Protein AF-A0A955S071-F1 (afdb_monomer)

Nearest PDB structures (foldseek):
  3s03-assembly3_D  TM=9.232E-01  e=2.293E-05  Helicobacter pylori 26695
  3khn-assembly1_A  TM=8.671E-01  e=4.407E-05  Nitratidesulfovibrio vulgaris str. Hildenborough
  3khn-assembly1_B  TM=8.401E-01  e=3.275E-05  Nitratidesulfovibrio vulgaris str. Hildenborough
  3s0y-assembly1_A  TM=9.220E-01  e=1.728E-04  Helicobacter pylori 26695
  6aeo-assembly1_A  TM=7.744E-01  e=1.652E-03  Escherichia coli O157:H7

Solvent-accessible surface area (backbone atoms only — not comparable to full-atom values): 10261 Å² total; per-residue (Å²): 140,85,87,85,87,89,82,92,78,82,74,97,69,84,77,85,67,84,73,74,76,77,75,77,79,88,76,87,74,80,68,57,72,67,56,50,52,50,52,53,49,55,50,50,53,50,53,34,48,54,50,40,49,55,50,46,52,64,74,40,40,66,42,39,76,70,66,42,36,46,80,46,83,51,98,92,40,80,45,76,48,66,45,62,74,62,38,20,54,90,71,49,42,60,72,33,77,79,28,52,65,58,53,50,54,52,40,49,44,43,66,72,54,41,68,88,58,77,44,81,35,73,36,76,64,77,88,72,77,74,83,83,48,88,57,94,39,55,68,58,47,10,36,46,32,10,41,47,53,48,50,47,36,34,78,75,54,69,42,63,66,92,43,52,49,62,67

Structure (mmCIF, N/CA/C/O backbone):
data_AF-A0A955S071-F1
#
_entry.id   AF-A0A955S071-F1
#
loop_
_atom_site.group_PDB
_atom_site.id
_atom_site.type_symbol
_atom_site.label_atom_id
_atom_site.label_alt_id
_atom_site.label_comp_id
_atom_site.label_asym_id
_atom_site.label_entity_id
_atom_site.label_seq_id
_atom_site.pdbx_PDB_ins_code
_atom_site.Cartn_x
_atom_site.Cartn_y
_atom_site.Cartn_z
_atom_site.occupancy
_atom_site.B_iso_or_equiv
_atom_site.auth_seq_id
_atom_site.auth_comp_id
_atom_site.auth_asym_id
_atom_site.auth_atom_id
_atom_site.pdbx_PDB_model_num
ATOM 1 N N . MET A 1 1 ? 8.772 -14.634 -97.721 1.00 37.00 1 MET A N 1
ATOM 2 C CA . MET A 1 1 ? 10.092 -15.029 -98.274 1.00 37.00 1 MET A CA 1
ATOM 3 C C . MET A 1 1 ? 11.139 -14.778 -97.193 1.00 37.00 1 MET A C 1
ATOM 5 O O . MET A 1 1 ? 11.328 -13.627 -96.852 1.00 37.00 1 MET A O 1
ATOM 9 N N . ILE A 1 2 ? 11.505 -15.764 -96.365 1.00 38.75 2 ILE A N 1
ATOM 10 C CA . ILE A 1 2 ? 12.466 -16.883 -96.557 1.00 38.75 2 ILE A CA 1
ATOM 11 C C . ILE A 1 2 ? 13.929 -16.483 -96.244 1.00 38.75 2 ILE A C 1
ATOM 13 O O . ILE A 1 2 ? 14.568 -15.856 -97.075 1.00 38.75 2 ILE A O 1
ATOM 17 N N . LYS A 1 3 ? 14.395 -17.014 -95.087 1.00 41.25 3 LYS A N 1
ATOM 18 C CA . LYS A 1 3 ? 15.744 -17.506 -94.668 1.00 41.25 3 LYS A CA 1
ATOM 19 C C . LYS A 1 3 ? 16.882 -16.468 -94.542 1.00 41.25 3 LYS A C 1
ATOM 21 O O . LYS A 1 3 ? 16.946 -15.544 -95.326 1.00 41.25 3 LYS A O 1
ATOM 26 N N . SER A 1 4 ? 17.824 -16.535 -93.589 1.00 39.78 4 SER A N 1
ATOM 27 C CA . SER A 1 4 ? 18.543 -17.663 -92.947 1.00 39.78 4 SER A CA 1
ATOM 28 C C . SER A 1 4 ? 19.259 -17.129 -91.670 1.00 39.78 4 SER A C 1
ATOM 30 O O . SER A 1 4 ? 19.738 -16.005 -91.707 1.00 39.78 4 SER A O 1
ATOM 32 N N . PHE A 1 5 ? 19.170 -17.714 -90.466 1.00 41.38 5 PHE A N 1
ATOM 33 C CA . PHE A 1 5 ? 19.905 -18.862 -89.877 1.00 41.38 5 PHE A CA 1
ATOM 34 C C . PHE A 1 5 ? 21.213 -18.524 -89.101 1.00 41.38 5 PHE A C 1
ATOM 36 O O . PHE A 1 5 ? 22.267 -18.330 -89.687 1.00 41.38 5 PHE A O 1
ATOM 43 N N . LYS A 1 6 ? 21.069 -18.554 -87.761 1.00 41.53 6 LYS A N 1
ATOM 44 C CA . LYS A 1 6 ? 21.944 -19.006 -86.643 1.00 41.53 6 LYS A CA 1
ATOM 45 C C . LYS A 1 6 ? 23.411 -18.541 -86.471 1.00 41.53 6 LYS A C 1
ATOM 47 O O . LYS A 1 6 ? 24.296 -18.976 -87.190 1.00 41.53 6 LYS A O 1
ATOM 52 N N . ALA A 1 7 ? 23.659 -17.939 -85.299 1.00 44.44 7 ALA A N 1
ATOM 53 C CA . ALA A 1 7 ? 24.734 -18.285 -84.347 1.00 44.44 7 ALA A CA 1
ATOM 54 C C . ALA A 1 7 ? 24.188 -17.985 -82.926 1.00 44.44 7 ALA A C 1
ATOM 56 O O . ALA A 1 7 ? 23.818 -16.856 -82.640 1.00 44.44 7 ALA A O 1
ATOM 57 N N . PHE A 1 8 ? 23.739 -18.971 -82.146 1.00 45.97 8 PHE A N 1
ATOM 58 C CA . PHE A 1 8 ? 24.518 -19.742 -81.166 1.00 45.97 8 PHE A CA 1
ATOM 59 C C . PHE A 1 8 ? 25.272 -18.868 -80.146 1.00 45.97 8 PHE A C 1
ATOM 61 O O . PHE A 1 8 ? 26.457 -18.632 -80.309 1.00 45.97 8 PHE A O 1
ATOM 68 N N . PHE A 1 9 ? 24.597 -18.442 -79.073 1.00 43.12 9 PHE A N 1
ATOM 69 C CA . PHE A 1 9 ? 25.207 -18.314 -77.743 1.00 43.12 9 PHE A CA 1
ATOM 70 C C . PHE A 1 9 ? 24.144 -18.650 -76.682 1.00 43.12 9 PHE A C 1
ATOM 72 O O . PHE A 1 9 ? 23.023 -18.148 -76.722 1.00 43.12 9 PHE A O 1
ATOM 79 N N . LEU A 1 10 ? 24.493 -19.608 -75.823 1.00 39.84 10 LEU A N 1
ATOM 80 C CA . LEU A 1 10 ? 23.705 -20.229 -74.750 1.00 39.84 10 LEU A CA 1
ATOM 81 C C . LEU A 1 10 ? 23.178 -19.185 -73.731 1.00 39.84 10 LEU A C 1
ATOM 83 O O . LEU A 1 10 ? 23.717 -18.082 -73.650 1.00 39.84 10 LEU A O 1
ATOM 87 N N . PRO A 1 11 ? 22.150 -19.528 -72.930 1.00 40.53 11 PRO A N 1
ATOM 88 C CA . PRO A 1 11 ? 21.461 -18.606 -72.045 1.00 40.53 11 PRO A CA 1
ATOM 89 C C . PRO A 1 11 ? 22.366 -18.254 -70.862 1.00 40.53 11 PRO A C 1
ATOM 91 O O . PRO A 1 11 ? 22.976 -19.141 -70.268 1.00 40.53 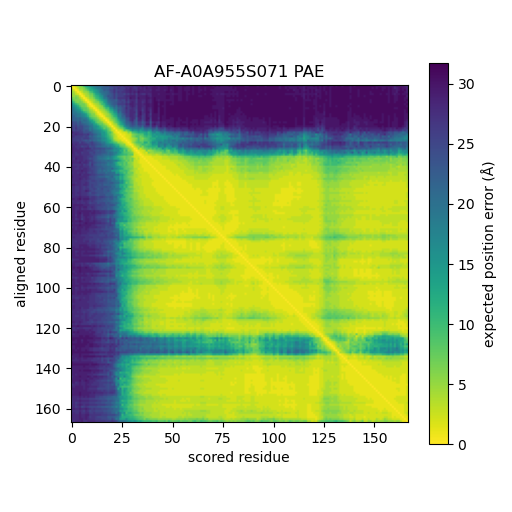11 PRO A O 1
ATOM 94 N N . ILE A 1 12 ? 22.387 -16.990 -70.437 1.00 48.03 12 ILE A N 1
ATOM 95 C CA . ILE A 1 12 ? 22.830 -16.646 -69.076 1.00 48.03 12 ILE A CA 1
ATOM 96 C C . ILE A 1 12 ? 21.667 -17.000 -68.137 1.00 48.03 12 ILE A C 1
ATOM 98 O O . ILE A 1 12 ? 20.989 -16.153 -67.566 1.00 48.03 12 ILE A O 1
ATOM 102 N N . LEU A 1 13 ? 21.383 -18.299 -68.060 1.00 48.28 13 LEU A N 1
ATOM 103 C CA . LEU A 1 13 ? 20.781 -18.916 -66.898 1.00 48.28 13 LEU A CA 1
ATOM 104 C C . LEU A 1 13 ? 21.956 -19.410 -66.056 1.00 48.28 13 LEU A C 1
ATOM 106 O O . LEU A 1 13 ? 22.812 -20.139 -66.550 1.00 48.28 13 LEU A O 1
ATOM 110 N N . LEU A 1 14 ? 21.936 -19.042 -64.779 1.00 48.97 14 LEU A N 1
ATOM 111 C CA . LEU A 1 14 ? 22.789 -19.578 -63.724 1.00 48.97 14 LEU A CA 1
ATOM 112 C C . LEU A 1 14 ? 24.224 -19.029 -63.658 1.00 48.97 14 LEU A C 1
ATOM 114 O O . LEU A 1 14 ? 25.207 -19.711 -63.927 1.00 48.97 14 LEU A O 1
ATOM 118 N N . LEU A 1 15 ? 24.344 -17.829 -63.096 1.00 43.06 15 LEU A N 1
ATOM 119 C CA . LEU A 1 15 ? 25.391 -17.612 -62.104 1.00 43.06 15 LEU A CA 1
ATOM 120 C C . LEU A 1 15 ? 24.782 -16.907 -60.888 1.00 43.06 15 LEU A C 1
ATOM 122 O O . LEU A 1 15 ? 25.075 -15.758 -60.573 1.00 43.06 15 LEU A O 1
ATOM 126 N N . ILE A 1 16 ? 23.945 -17.656 -60.164 1.00 49.81 16 ILE A N 1
ATOM 127 C CA . ILE A 1 16 ? 23.967 -17.602 -58.699 1.00 49.81 16 ILE A CA 1
ATOM 128 C C . ILE A 1 16 ? 25.382 -18.066 -58.319 1.00 49.81 16 ILE A C 1
ATOM 130 O O . ILE A 1 16 ? 25.600 -19.224 -57.968 1.00 49.81 16 ILE A O 1
ATOM 134 N N . LEU A 1 17 ? 26.386 -17.201 -58.515 1.00 43.88 17 LEU A N 1
ATOM 135 C CA . LEU A 1 17 ? 27.700 -17.432 -57.949 1.00 43.88 17 LEU A CA 1
ATOM 136 C C . LEU A 1 17 ? 27.536 -17.114 -56.478 1.00 43.88 17 LEU A C 1
ATOM 138 O O . LEU A 1 17 ? 27.456 -15.957 -56.069 1.00 43.88 17 LEU A O 1
ATOM 142 N N . VAL A 1 18 ? 27.439 -18.182 -55.707 1.00 53.56 18 VAL A N 1
ATOM 143 C CA . VAL A 1 18 ? 27.732 -18.226 -54.287 1.00 53.56 18 VAL A CA 1
ATOM 144 C C . VAL A 1 18 ? 29.115 -17.595 -54.077 1.00 53.56 18 VAL A C 1
ATOM 146 O O . VAL A 1 18 ? 30.133 -18.274 -54.043 1.00 53.56 18 VAL A O 1
ATOM 149 N N . MET A 1 19 ? 29.170 -16.269 -53.970 1.00 48.53 19 MET A N 1
ATOM 150 C CA . MET A 1 19 ? 30.225 -15.581 -53.245 1.00 48.53 19 MET A CA 1
ATOM 151 C C . MET A 1 19 ? 29.694 -15.411 -51.837 1.00 48.53 19 MET A C 1
ATOM 153 O O . MET A 1 19 ? 29.114 -14.399 -51.454 1.00 48.53 19 MET A O 1
ATOM 157 N N . SER A 1 20 ? 29.858 -16.500 -51.097 1.00 54.12 20 SER A N 1
ATOM 158 C CA . SER A 1 20 ? 29.956 -16.521 -49.655 1.00 54.12 20 SER A CA 1
ATOM 159 C C . SER A 1 20 ? 30.827 -15.357 -49.173 1.00 54.12 20 SER A C 1
ATOM 161 O O . SER A 1 20 ? 32.040 -15.495 -49.005 1.00 54.12 20 SER A O 1
ATOM 163 N N . ALA A 1 21 ? 30.215 -14.222 -48.850 1.00 53.25 21 ALA A N 1
ATOM 164 C CA . ALA A 1 21 ? 30.648 -13.557 -47.640 1.00 53.25 21 ALA A CA 1
ATOM 165 C C . ALA A 1 21 ? 30.193 -14.492 -46.521 1.00 53.25 21 ALA A C 1
ATOM 167 O O . ALA A 1 21 ? 29.064 -14.408 -46.044 1.00 53.25 21 ALA A O 1
ATOM 168 N N . SER A 1 22 ? 31.051 -15.457 -46.183 1.00 61.72 22 SER A N 1
ATOM 169 C CA . SER A 1 22 ? 31.013 -16.167 -44.913 1.00 61.72 22 SER A CA 1
ATOM 170 C C . SER A 1 22 ? 31.158 -15.105 -43.829 1.00 61.72 22 SER A C 1
ATOM 172 O O . SER A 1 22 ? 32.250 -14.862 -43.318 1.00 61.72 22 SER A O 1
ATOM 174 N N . SER A 1 23 ? 30.078 -14.371 -43.561 1.00 53.59 23 SER A N 1
ATOM 175 C CA . SER A 1 23 ? 30.041 -13.334 -42.551 1.00 53.59 23 SER A CA 1
ATOM 176 C C . SER A 1 23 ? 30.044 -14.061 -41.221 1.00 53.59 23 SER A C 1
ATOM 178 O O . SER A 1 23 ? 29.005 -14.469 -40.704 1.00 53.59 23 SER A O 1
ATOM 180 N N . CYS A 1 24 ? 31.242 -14.298 -40.702 1.00 57.47 24 CYS A N 1
ATOM 181 C CA . CYS A 1 24 ? 31.409 -14.721 -39.332 1.00 57.47 24 CYS A CA 1
ATOM 182 C C . CYS A 1 24 ? 31.008 -13.533 -38.457 1.00 57.47 24 CYS A C 1
ATOM 184 O O . CYS A 1 24 ? 31.700 -12.516 -38.405 1.00 57.47 24 CYS A O 1
ATOM 186 N N . THR A 1 25 ? 29.852 -13.632 -37.814 1.00 71.56 25 THR A N 1
ATOM 187 C CA . THR A 1 25 ? 29.462 -12.684 -36.777 1.00 71.56 25 THR A CA 1
ATOM 188 C C . THR A 1 25 ? 30.128 -13.112 -35.475 1.00 71.56 25 THR A C 1
ATOM 190 O O . THR A 1 25 ? 29.806 -14.161 -34.922 1.00 71.56 25 THR A O 1
ATOM 193 N N . VAL A 1 26 ? 31.045 -12.289 -34.964 1.00 66.00 26 VAL A N 1
ATOM 194 C CA . VAL A 1 26 ? 31.597 -12.454 -33.614 1.00 66.00 26 VAL A CA 1
ATOM 195 C C . VAL A 1 26 ? 30.635 -11.796 -32.629 1.00 66.00 26 VAL A C 1
ATOM 197 O O . VAL A 1 26 ? 30.554 -10.572 -32.550 1.00 66.00 26 VAL A O 1
ATOM 200 N N . ILE A 1 27 ? 29.877 -12.611 -31.893 1.00 73.25 27 ILE A N 1
ATOM 201 C CA . ILE A 1 27 ? 28.978 -12.139 -30.836 1.00 73.25 27 ILE A CA 1
ATOM 202 C C . ILE A 1 27 ? 29.702 -12.276 -29.498 1.00 73.25 27 ILE A C 1
ATOM 204 O O . ILE A 1 27 ? 29.940 -13.381 -29.015 1.00 73.25 27 ILE A O 1
ATOM 208 N N . PHE A 1 28 ? 30.019 -11.149 -28.866 1.00 68.62 28 PHE A N 1
ATOM 209 C CA . PHE A 1 28 ? 30.467 -11.138 -27.476 1.00 68.62 28 PHE A CA 1
ATOM 210 C C . PHE A 1 28 ? 29.250 -11.349 -26.562 1.00 68.62 28 PHE A C 1
ATOM 212 O O . PHE A 1 28 ? 28.548 -10.400 -26.214 1.00 68.62 28 PHE A O 1
ATOM 219 N N . GLN A 1 29 ? 28.964 -12.599 -26.187 1.00 64.69 29 GLN A N 1
ATOM 220 C CA . GLN A 1 29 ? 27.933 -12.893 -25.187 1.00 64.69 29 GLN A CA 1
ATOM 221 C C . GLN A 1 29 ? 28.465 -12.629 -23.775 1.00 64.69 29 GLN A C 1
ATOM 223 O O . GLN A 1 29 ? 29.261 -13.396 -23.238 1.00 64.69 29 GLN A O 1
ATOM 228 N N . LYS A 1 30 ? 27.980 -11.561 -23.139 1.00 63.72 30 LYS A N 1
ATOM 229 C CA . LYS A 1 30 ? 28.121 -11.357 -21.694 1.00 63.72 30 LYS A CA 1
ATOM 230 C C . LYS A 1 30 ? 26.942 -12.038 -20.983 1.00 63.72 30 LYS A C 1
ATOM 232 O O . LYS A 1 30 ? 25.843 -11.497 -20.982 1.00 63.72 30 LYS A O 1
ATOM 237 N N . GLY A 1 31 ? 27.174 -13.206 -20.382 1.00 62.12 31 GLY A N 1
ATOM 238 C CA . GLY A 1 31 ? 26.181 -13.942 -19.578 1.00 62.12 31 GLY A CA 1
ATOM 239 C C . GLY A 1 31 ? 25.272 -14.896 -20.369 1.00 62.12 31 GLY A C 1
ATOM 240 O O . GLY A 1 31 ? 25.228 -14.876 -21.603 1.00 62.12 31 GLY A O 1
ATOM 241 N N . ARG A 1 32 ? 24.542 -15.769 -19.656 1.00 75.00 32 ARG A N 1
ATOM 242 C CA . ARG A 1 32 ? 23.511 -16.631 -20.258 1.00 75.00 32 ARG A CA 1
ATOM 243 C C . ARG A 1 32 ? 22.357 -15.722 -20.701 1.00 75.00 32 ARG A C 1
ATOM 245 O O . ARG A 1 32 ? 22.012 -14.790 -19.986 1.00 75.00 32 ARG A O 1
ATOM 252 N N . ARG A 1 33 ? 21.731 -15.975 -21.858 1.00 74.38 33 ARG A N 1
ATOM 253 C CA . ARG A 1 33 ? 20.613 -15.149 -22.384 1.00 74.38 33 ARG A CA 1
ATOM 254 C C . ARG A 1 33 ? 19.516 -14.893 -21.334 1.00 74.38 33 ARG A C 1
ATOM 256 O O . ARG A 1 33 ? 19.012 -13.781 -21.242 1.00 74.38 33 ARG A O 1
ATOM 263 N N . VAL A 1 34 ? 19.232 -15.905 -20.512 1.00 74.44 34 VAL A N 1
ATOM 264 C CA . VAL A 1 34 ? 18.298 -15.840 -19.376 1.00 74.44 34 VAL A CA 1
ATOM 265 C C . VAL A 1 34 ? 18.711 -14.786 -18.340 1.00 74.44 34 VAL A C 1
ATOM 267 O O . VAL A 1 34 ? 17.862 -14.054 -17.842 1.00 74.44 34 VAL A O 1
ATOM 270 N N . ASP A 1 35 ? 20.006 -14.659 -18.041 1.00 86.69 35 ASP A N 1
ATOM 271 C CA . ASP A 1 35 ? 20.512 -13.685 -17.067 1.00 86.69 35 ASP A CA 1
ATOM 272 C C . ASP A 1 35 ? 20.367 -12.259 -17.600 1.00 86.69 35 ASP A C 1
ATOM 274 O O . ASP A 1 35 ? 19.993 -11.354 -16.860 1.00 86.69 35 ASP A O 1
ATOM 278 N N . VAL A 1 36 ? 20.619 -12.055 -18.896 1.00 85.00 36 VAL A N 1
ATOM 279 C CA . VAL A 1 36 ? 20.476 -10.744 -19.547 1.00 85.00 36 VAL A CA 1
ATOM 280 C C . VAL A 1 36 ? 19.016 -10.287 -19.537 1.00 85.00 36 VAL A C 1
ATOM 282 O O . VAL A 1 36 ? 18.740 -9.136 -19.199 1.00 85.00 36 VAL A O 1
ATOM 285 N N . GLU A 1 37 ? 18.081 -11.186 -19.849 1.00 88.31 37 GLU A N 1
ATOM 286 C CA . GLU A 1 37 ? 16.642 -10.906 -19.803 1.00 88.31 37 GLU A CA 1
ATOM 287 C C . GLU A 1 37 ? 16.171 -10.611 -18.374 1.00 88.31 37 GLU A C 1
ATOM 289 O O . GLU A 1 37 ? 15.494 -9.610 -18.140 1.00 88.31 37 GLU A O 1
ATOM 294 N N . LYS A 1 38 ? 16.620 -11.406 -17.394 1.00 91.06 38 LYS A N 1
ATOM 295 C CA . LYS A 1 38 ? 16.322 -11.173 -15.976 1.00 91.06 38 LYS A CA 1
ATOM 296 C C . LYS A 1 38 ? 16.869 -9.831 -15.484 1.00 91.06 38 LYS A C 1
ATOM 298 O O . LYS A 1 38 ? 16.147 -9.096 -14.821 1.00 91.06 38 LYS A O 1
ATOM 303 N N . ILE A 1 39 ? 18.110 -9.482 -15.828 1.00 90.12 39 ILE A N 1
ATOM 304 C CA . ILE A 1 39 ? 18.714 -8.187 -15.474 1.00 90.12 39 ILE A CA 1
ATOM 305 C C . ILE A 1 39 ? 17.936 -7.036 -16.117 1.00 90.12 39 ILE A C 1
ATOM 307 O O . ILE A 1 39 ? 17.690 -6.030 -15.459 1.00 90.12 39 ILE A O 1
ATOM 311 N N . SER A 1 40 ? 17.550 -7.169 -17.388 1.00 91.00 40 SER A N 1
ATOM 312 C CA . SER A 1 40 ? 16.753 -6.151 -18.077 1.00 91.00 40 SER A CA 1
ATOM 313 C C . SER A 1 40 ? 15.392 -5.956 -17.410 1.00 91.00 40 SER A C 1
ATOM 315 O O . SER A 1 40 ? 14.980 -4.817 -17.199 1.00 91.00 40 SER A O 1
ATOM 317 N N . LYS A 1 41 ? 14.719 -7.054 -17.043 1.00 90.69 41 LYS A N 1
ATOM 318 C CA . LYS A 1 41 ? 13.434 -7.020 -16.339 1.00 90.69 41 LYS A CA 1
ATOM 319 C C . LYS A 1 41 ? 13.561 -6.345 -14.971 1.00 90.69 41 LYS A C 1
ATOM 321 O O . LYS A 1 41 ? 12.867 -5.368 -14.727 1.00 90.69 41 LYS A O 1
ATOM 326 N N . LEU A 1 42 ? 14.507 -6.783 -14.136 1.00 91.31 42 LEU A N 1
ATOM 327 C CA . LEU A 1 42 ? 14.742 -6.201 -12.806 1.00 91.31 42 LEU A CA 1
ATOM 328 C C . LEU A 1 42 ? 15.095 -4.708 -12.870 1.00 91.31 42 LEU A C 1
ATOM 330 O O . LEU A 1 42 ? 14.676 -3.937 -12.014 1.00 91.31 42 LEU A O 1
ATOM 334 N N . LYS A 1 43 ? 15.847 -4.280 -13.892 1.00 92.19 43 LYS A N 1
ATOM 335 C CA . LYS A 1 43 ? 16.126 -2.854 -14.115 1.00 92.19 43 LYS A CA 1
ATOM 336 C C . LYS A 1 43 ? 14.863 -2.065 -14.445 1.00 92.19 43 LYS A C 1
ATOM 338 O O . LYS A 1 43 ? 14.703 -0.972 -13.919 1.00 92.19 43 LYS A O 1
ATOM 343 N N . SER A 1 44 ? 13.990 -2.608 -15.295 1.00 92.50 44 SER A N 1
ATOM 344 C CA . SER A 1 44 ? 12.709 -1.974 -15.619 1.00 92.50 44 SER A CA 1
ATOM 345 C C . SER A 1 44 ? 11.835 -1.837 -14.375 1.00 92.50 44 SER A C 1
ATOM 347 O O . SER A 1 44 ? 11.359 -0.745 -14.094 1.00 92.50 44 SER A O 1
ATOM 349 N N . GLU A 1 45 ? 11.692 -2.909 -13.592 1.00 92.19 45 GLU A N 1
ATOM 350 C CA . GLU A 1 45 ? 10.912 -2.896 -12.348 1.00 92.19 45 GLU A CA 1
ATOM 351 C C . GLU A 1 45 ? 11.472 -1.879 -11.344 1.00 92.19 45 GLU A C 1
ATOM 353 O O . GLU A 1 45 ? 10.712 -1.127 -10.739 1.00 92.19 45 GLU A O 1
ATOM 358 N N . LEU A 1 46 ? 12.801 -1.784 -11.211 1.00 92.56 46 LEU A N 1
ATOM 359 C CA . LEU A 1 46 ? 13.434 -0.769 -10.368 1.00 92.56 46 LEU A CA 1
ATOM 360 C C . LEU A 1 46 ? 13.099 0.652 -10.840 1.00 92.56 46 LEU A C 1
ATOM 362 O O . LEU A 1 46 ? 12.727 1.492 -10.026 1.00 92.56 46 LEU A O 1
ATOM 366 N N . THR A 1 47 ? 13.179 0.916 -12.146 1.00 94.75 47 THR A N 1
ATOM 367 C CA . THR A 1 47 ? 12.788 2.213 -12.717 1.00 94.75 47 THR A CA 1
ATOM 368 C C . THR A 1 47 ? 11.306 2.519 -12.476 1.00 94.75 47 THR A C 1
ATOM 370 O O . THR A 1 47 ? 10.948 3.668 -12.219 1.00 94.75 47 THR A O 1
ATOM 373 N N . ASP A 1 48 ? 10.428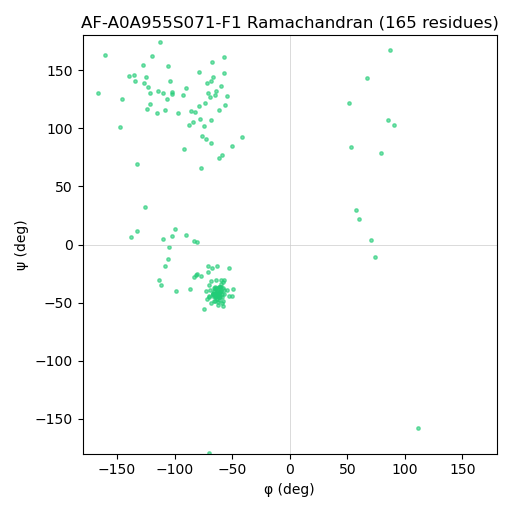 1.519 -12.531 1.00 94.56 48 ASP A N 1
ATOM 374 C CA . ASP A 1 48 ? 8.998 1.690 -12.254 1.00 94.56 48 ASP A CA 1
ATOM 375 C C . ASP A 1 48 ? 8.753 2.043 -10.783 1.00 94.56 48 ASP A C 1
ATOM 377 O O . ASP A 1 48 ? 7.989 2.967 -10.494 1.00 94.56 48 ASP A O 1
ATOM 381 N N . LEU A 1 49 ? 9.461 1.386 -9.859 1.00 96.38 49 LEU A N 1
ATOM 382 C CA . LEU A 1 49 ? 9.418 1.697 -8.429 1.00 96.38 49 LEU A CA 1
ATOM 383 C C . LEU A 1 49 ? 9.965 3.098 -8.121 1.00 96.38 49 LEU A C 1
ATOM 385 O O . LEU A 1 49 ? 9.361 3.825 -7.336 1.00 96.38 49 LEU A O 1
ATOM 389 N N . GLU A 1 50 ? 11.058 3.520 -8.760 1.00 96.69 50 GLU A N 1
ATOM 390 C CA . GLU A 1 50 ? 11.604 4.877 -8.608 1.00 96.69 50 GLU A CA 1
ATOM 391 C C . GLU A 1 50 ? 10.613 5.946 -9.091 1.00 96.69 50 GLU A C 1
ATOM 393 O O . GLU A 1 50 ? 10.400 6.958 -8.416 1.00 96.69 50 GLU A O 1
ATOM 398 N N . ARG A 1 51 ? 9.951 5.703 -10.231 1.00 97.12 51 ARG A N 1
ATOM 399 C CA . ARG A 1 51 ? 8.898 6.590 -10.748 1.00 97.12 51 ARG A CA 1
ATOM 400 C C . ARG A 1 51 ? 7.691 6.633 -9.817 1.00 97.12 51 ARG A C 1
ATOM 402 O O . ARG A 1 51 ? 7.195 7.719 -9.521 1.00 97.12 51 ARG A O 1
ATOM 409 N N . ALA A 1 52 ? 7.246 5.477 -9.329 1.00 97.75 52 ALA A N 1
ATOM 410 C CA . ALA A 1 52 ? 6.144 5.384 -8.382 1.00 97.75 52 ALA A CA 1
ATOM 411 C C . ALA A 1 52 ? 6.456 6.114 -7.077 1.00 97.75 52 ALA A C 1
ATOM 413 O O . ALA A 1 52 ? 5.608 6.852 -6.581 1.00 97.75 52 ALA A O 1
ATOM 414 N N . LYS A 1 53 ? 7.680 5.971 -6.555 1.00 98.19 53 LYS A N 1
ATOM 415 C CA . LYS A 1 53 ? 8.138 6.688 -5.364 1.00 98.19 53 LYS A CA 1
ATOM 416 C C . LYS A 1 53 ? 8.037 8.197 -5.557 1.00 98.19 53 LYS A C 1
ATOM 418 O O . LYS A 1 53 ? 7.392 8.855 -4.749 1.00 98.19 53 LYS A O 1
ATOM 423 N N . ALA A 1 54 ? 8.613 8.731 -6.634 1.00 98.25 54 ALA A N 1
ATOM 424 C CA . ALA A 1 54 ? 8.574 10.168 -6.903 1.00 98.25 54 ALA A CA 1
ATOM 425 C C . ALA A 1 54 ? 7.133 10.690 -7.064 1.00 98.25 54 ALA A C 1
ATOM 427 O O . ALA A 1 54 ? 6.787 11.766 -6.570 1.00 98.25 54 ALA A O 1
ATOM 428 N N . GLU A 1 55 ? 6.266 9.921 -7.728 1.00 98.12 55 GLU A N 1
ATOM 429 C CA . GLU A 1 55 ? 4.856 10.274 -7.877 1.00 98.12 55 GLU A CA 1
ATOM 430 C C . GLU A 1 55 ? 4.106 10.254 -6.536 1.00 98.12 55 GLU A C 1
ATOM 432 O O . GLU A 1 55 ? 3.331 11.172 -6.252 1.00 98.12 55 GLU A O 1
ATOM 437 N N . LEU A 1 56 ? 4.347 9.241 -5.701 1.00 98.25 56 LEU A N 1
ATOM 438 C CA . LEU A 1 56 ? 3.768 9.132 -4.364 1.00 98.25 56 LEU A CA 1
ATOM 439 C C . LEU A 1 56 ? 4.227 10.275 -3.466 1.00 98.25 56 LEU A C 1
ATOM 441 O O . LEU A 1 56 ? 3.375 10.919 -2.865 1.00 98.25 56 LEU A O 1
ATOM 445 N N . GLU A 1 57 ? 5.525 10.581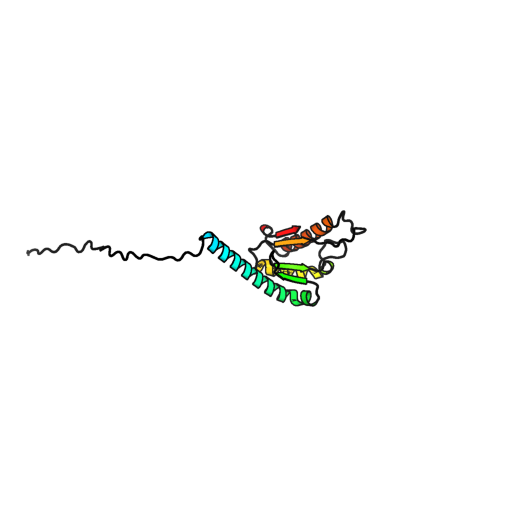 -3.433 1.00 98.31 57 GLU A N 1
ATOM 446 C CA . GLU A 1 57 ? 6.074 11.703 -2.660 1.00 98.31 57 GLU A CA 1
ATOM 447 C C . GLU A 1 57 ? 5.426 13.034 -3.057 1.00 98.31 57 GLU A C 1
ATOM 449 O O . GLU A 1 57 ? 5.081 13.843 -2.200 1.00 98.31 57 GLU A O 1
ATOM 454 N N . ASN A 1 58 ? 5.166 13.243 -4.349 1.00 98.25 58 ASN A N 1
ATOM 455 C CA . ASN A 1 58 ? 4.465 14.436 -4.813 1.00 98.25 58 ASN A CA 1
ATOM 456 C C . ASN A 1 58 ? 2.977 14.445 -4.406 1.00 98.25 58 ASN A C 1
ATOM 458 O O . ASN A 1 58 ? 2.456 15.456 -3.932 1.00 98.25 58 ASN A O 1
ATOM 462 N N . ARG A 1 59 ? 2.262 13.326 -4.579 1.00 97.56 59 ARG A N 1
ATOM 463 C CA . ARG A 1 59 ? 0.819 13.233 -4.274 1.00 97.56 59 ARG A CA 1
ATOM 464 C C . ARG A 1 59 ? 0.525 13.279 -2.772 1.00 97.56 59 ARG A C 1
ATOM 466 O O . ARG A 1 59 ? -0.513 13.821 -2.376 1.00 97.56 59 ARG A O 1
ATOM 473 N N . LEU A 1 60 ? 1.409 12.694 -1.970 1.00 97.38 60 LEU A N 1
ATOM 474 C CA . LEU A 1 60 ? 1.311 12.552 -0.517 1.00 97.38 60 LEU A CA 1
ATOM 475 C C . LEU A 1 60 ? 2.137 13.602 0.229 1.00 97.38 60 LEU A C 1
ATOM 477 O O . LEU A 1 60 ? 2.355 13.466 1.424 1.00 97.38 60 LEU A O 1
ATOM 481 N N . ARG A 1 61 ? 2.605 14.653 -0.460 1.00 97.94 61 ARG A N 1
ATOM 482 C CA . ARG A 1 61 ? 3.500 15.660 0.122 1.00 97.94 61 ARG A CA 1
ATOM 483 C C . ARG A 1 61 ? 2.995 16.213 1.455 1.00 97.94 61 ARG A C 1
ATOM 485 O O . ARG A 1 61 ? 3.775 16.313 2.385 1.00 97.94 61 ARG A O 1
ATOM 492 N N . ARG A 1 62 ? 1.701 16.537 1.550 1.00 96.94 62 ARG A N 1
ATOM 493 C CA . ARG A 1 62 ? 1.109 17.062 2.792 1.00 96.94 62 ARG A CA 1
ATOM 494 C C . ARG A 1 62 ? 1.157 16.030 3.913 1.00 96.94 62 ARG A C 1
ATOM 496 O O . ARG A 1 62 ? 1.646 16.330 4.985 1.00 96.94 62 ARG A O 1
ATOM 503 N N . GLU A 1 63 ? 0.726 14.807 3.631 1.00 97.12 63 GLU A N 1
ATOM 504 C CA . GLU A 1 63 ? 0.731 13.716 4.604 1.00 97.12 63 GLU A CA 1
ATOM 505 C C . GLU A 1 63 ? 2.153 13.322 5.045 1.00 97.12 63 GLU A C 1
ATOM 507 O O . GLU A 1 63 ? 2.360 12.896 6.178 1.00 97.12 63 GLU A O 1
ATOM 512 N N . ILE A 1 64 ? 3.148 13.481 4.168 1.00 97.88 64 ILE A N 1
ATOM 513 C CA . ILE A 1 64 ? 4.565 13.296 4.504 1.00 97.88 64 ILE A CA 1
ATOM 514 C C . ILE A 1 64 ? 5.066 14.444 5.387 1.00 97.88 64 ILE A C 1
ATOM 516 O O . ILE A 1 64 ? 5.704 14.185 6.406 1.00 97.88 64 ILE A O 1
ATOM 520 N N . ASP A 1 65 ? 4.762 15.694 5.024 1.00 97.81 65 ASP A N 1
ATOM 521 C CA . ASP A 1 65 ? 5.139 16.887 5.795 1.00 97.81 65 ASP A CA 1
ATOM 522 C C . ASP A 1 65 ? 4.524 16.843 7.214 1.00 97.81 65 ASP A C 1
ATOM 524 O O . ASP A 1 65 ? 5.192 17.184 8.191 1.00 97.81 65 ASP A O 1
ATOM 528 N N . ASP A 1 66 ? 3.298 16.324 7.339 1.00 97.19 66 ASP A N 1
ATOM 529 C CA . ASP A 1 66 ? 2.576 16.136 8.606 1.00 97.19 66 ASP A CA 1
ATOM 530 C C . ASP A 1 66 ? 3.006 14.863 9.374 1.00 97.19 66 ASP A C 1
ATOM 532 O O . ASP A 1 66 ? 2.488 14.574 10.452 1.00 97.19 66 ASP A O 1
ATOM 536 N N . SER A 1 67 ? 3.987 14.104 8.863 1.00 96.56 67 SER A N 1
ATOM 537 C CA . SER A 1 67 ? 4.480 12.839 9.446 1.00 96.56 67 SER A CA 1
ATOM 538 C C . SER A 1 67 ? 3.422 11.731 9.581 1.00 96.56 67 SER A C 1
ATOM 540 O O . SER A 1 67 ? 3.583 10.792 10.361 1.00 96.56 67 SER A O 1
ATOM 542 N N . GLU A 1 68 ? 2.351 11.809 8.797 1.00 95.12 68 GLU A N 1
ATOM 543 C CA . GLU A 1 68 ? 1.269 10.825 8.735 1.00 95.12 68 GLU A CA 1
ATOM 544 C C . GLU A 1 68 ? 1.609 9.641 7.821 1.00 95.12 68 GLU A C 1
ATOM 546 O O . GLU A 1 68 ? 1.110 8.527 8.017 1.00 95.12 68 GLU A O 1
ATOM 551 N N . VAL A 1 69 ? 2.456 9.881 6.815 1.00 96.94 69 VAL A N 1
ATOM 552 C CA . VAL A 1 69 ? 2.866 8.892 5.816 1.00 96.94 69 VAL A CA 1
ATOM 553 C C . VAL A 1 69 ? 4.372 8.930 5.593 1.00 96.94 69 VAL A C 1
ATOM 555 O O . VAL A 1 69 ? 4.986 9.989 5.509 1.00 96.94 69 VAL A O 1
ATOM 558 N N . LYS A 1 70 ? 4.969 7.751 5.424 1.00 97.38 70 LYS A N 1
ATOM 559 C CA . LYS A 1 70 ? 6.371 7.573 5.047 1.00 97.38 70 LYS A CA 1
ATOM 560 C C . LYS A 1 70 ? 6.464 6.740 3.771 1.00 97.38 70 LYS A C 1
ATOM 562 O O . LYS A 1 70 ? 5.779 5.729 3.658 1.00 97.38 70 LYS A O 1
ATOM 567 N N . VAL A 1 71 ? 7.306 7.152 2.823 1.00 97.75 71 VAL A N 1
ATOM 568 C CA . VAL A 1 71 ? 7.515 6.458 1.539 1.00 97.75 71 VAL A CA 1
ATOM 569 C C . VAL A 1 71 ? 8.999 6.137 1.377 1.00 97.75 71 VAL A C 1
ATOM 571 O O . VAL A 1 71 ? 9.825 7.045 1.299 1.00 97.75 71 VAL A O 1
ATOM 574 N N . GLU A 1 72 ? 9.357 4.854 1.322 1.00 97.06 72 GLU A N 1
ATOM 575 C CA . GLU A 1 72 ? 10.758 4.410 1.337 1.00 97.06 72 GLU A CA 1
ATOM 576 C C . GLU A 1 72 ? 11.029 3.257 0.373 1.00 97.06 72 GLU A C 1
ATOM 578 O O . GLU A 1 72 ? 10.208 2.358 0.213 1.00 97.06 72 GLU A O 1
ATOM 583 N N . MET A 1 73 ? 12.225 3.247 -0.222 1.00 96.94 73 MET A N 1
ATOM 584 C CA . MET A 1 73 ? 12.756 2.053 -0.883 1.00 96.94 73 MET A CA 1
ATO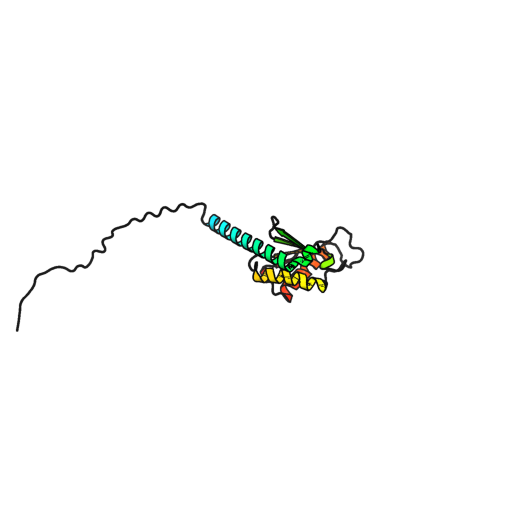M 585 C C . MET A 1 73 ? 13.450 1.181 0.160 1.00 96.94 73 MET A C 1
ATOM 587 O O . MET A 1 73 ? 14.469 1.584 0.718 1.00 96.94 73 MET A O 1
ATOM 591 N N . LEU A 1 74 ? 12.905 -0.008 0.403 1.00 95.31 74 LEU A N 1
ATOM 592 C CA . LEU A 1 74 ? 13.490 -1.040 1.258 1.00 95.31 74 LEU A CA 1
ATOM 593 C C . LEU A 1 74 ? 13.907 -2.251 0.410 1.00 95.31 74 LEU A C 1
ATOM 595 O O . LEU A 1 74 ? 13.600 -2.331 -0.778 1.00 95.31 74 LEU A O 1
ATOM 599 N N . GLU A 1 75 ? 14.568 -3.237 1.023 1.00 90.00 75 GLU A N 1
ATOM 600 C CA . GLU A 1 75 ? 14.977 -4.476 0.331 1.00 90.00 75 GLU A CA 1
ATOM 601 C C . GLU A 1 75 ? 13.794 -5.227 -0.299 1.00 90.00 75 GLU A C 1
ATOM 603 O O . GLU A 1 75 ? 13.938 -5.858 -1.344 1.00 90.00 75 GLU A O 1
ATOM 608 N N . ARG A 1 76 ? 12.611 -5.117 0.316 1.00 87.88 76 ARG A N 1
ATOM 609 C CA . ARG A 1 76 ? 11.362 -5.719 -0.165 1.00 87.88 76 ARG A CA 1
ATOM 610 C C . ARG A 1 76 ? 10.620 -4.894 -1.227 1.00 87.88 76 ARG A C 1
ATOM 612 O O . ARG A 1 76 ? 9.535 -5.291 -1.632 1.00 87.88 76 ARG A O 1
ATOM 619 N N . GLY A 1 77 ? 11.176 -3.762 -1.665 1.00 93.62 77 GLY A N 1
ATOM 620 C CA . GLY A 1 77 ? 10.576 -2.861 -2.655 1.00 93.62 77 GLY A CA 1
ATOM 621 C C . GLY A 1 77 ? 10.149 -1.511 -2.073 1.00 93.62 77 GLY A C 1
ATOM 622 O O . GLY A 1 77 ? 10.667 -1.062 -1.050 1.00 93.62 77 GLY A O 1
ATOM 623 N N . LEU A 1 78 ? 9.212 -0.847 -2.750 1.00 97.00 78 LEU A N 1
ATOM 624 C CA . LEU A 1 78 ? 8.665 0.439 -2.317 1.00 97.00 78 LEU A CA 1
ATOM 625 C C . LEU A 1 78 ? 7.622 0.231 -1.215 1.00 97.00 78 LEU A C 1
ATOM 627 O O . LEU A 1 78 ? 6.600 -0.414 -1.439 1.00 97.00 78 LEU A O 1
ATOM 631 N N . VAL A 1 79 ? 7.870 0.796 -0.037 1.00 97.06 79 VAL A N 1
ATOM 632 C CA . VAL A 1 79 ? 7.015 0.655 1.143 1.00 97.06 79 VAL A CA 1
ATOM 633 C C . VAL A 1 79 ? 6.398 1.997 1.506 1.00 97.06 79 VAL A C 1
ATOM 635 O O . VAL A 1 79 ? 7.089 3.014 1.584 1.00 97.06 79 VAL A O 1
ATOM 638 N N . ILE A 1 80 ? 5.085 1.976 1.731 1.00 97.12 80 ILE A N 1
ATOM 639 C CA . ILE A 1 80 ? 4.294 3.123 2.170 1.00 97.12 80 ILE A CA 1
ATOM 640 C C . ILE A 1 80 ? 3.768 2.790 3.562 1.00 97.12 80 ILE A C 1
ATOM 642 O O . ILE A 1 80 ? 2.951 1.884 3.719 1.00 97.12 80 ILE A O 1
ATOM 646 N N . THR A 1 81 ? 4.243 3.514 4.566 1.00 96.19 81 THR A N 1
ATOM 647 C CA . THR A 1 81 ? 3.850 3.311 5.961 1.00 96.19 81 THR A CA 1
ATOM 648 C C . THR A 1 81 ? 2.931 4.439 6.385 1.00 96.19 81 THR A C 1
ATOM 650 O O . THR A 1 81 ? 3.299 5.606 6.283 1.00 96.19 81 THR A O 1
ATOM 653 N N . PHE A 1 82 ? 1.752 4.086 6.887 1.00 94.94 82 PHE A N 1
ATOM 654 C CA . PHE A 1 82 ? 0.780 5.030 7.424 1.00 94.94 82 PHE A CA 1
ATOM 655 C C . PHE A 1 82 ? 0.791 4.978 8.946 1.00 94.94 82 PHE A C 1
ATOM 657 O O . PHE A 1 82 ? 0.837 3.894 9.535 1.00 94.94 82 PHE A O 1
ATOM 664 N N . VAL A 1 83 ? 0.675 6.134 9.591 1.00 92.56 83 VAL A N 1
ATOM 665 C CA . VAL A 1 83 ? 0.350 6.184 11.017 1.00 92.56 83 VAL A CA 1
ATOM 666 C C . VAL A 1 83 ? -1.061 5.623 11.212 1.00 92.56 83 VAL A C 1
ATOM 668 O O . VAL A 1 83 ? -2.008 6.036 10.545 1.00 92.56 83 VAL A O 1
ATOM 671 N N . ALA A 1 84 ? -1.218 4.666 12.129 1.00 88.56 84 ALA A N 1
ATOM 672 C CA . ALA A 1 84 ? -2.471 3.923 12.278 1.00 88.56 84 ALA A CA 1
ATOM 673 C C . ALA A 1 84 ? -3.687 4.825 12.562 1.00 88.56 84 ALA A C 1
ATOM 675 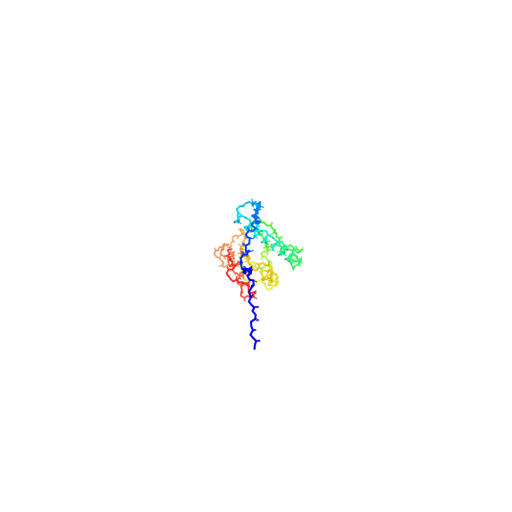O O . ALA A 1 84 ? -4.765 4.576 12.028 1.00 88.56 84 ALA A O 1
ATOM 676 N N . GLU A 1 85 ? -3.506 5.884 13.357 1.00 88.75 85 GLU A N 1
ATOM 677 C CA . GLU A 1 85 ? -4.564 6.834 13.745 1.00 88.75 85 GLU A CA 1
ATOM 678 C C . GLU A 1 85 ? -5.086 7.684 12.576 1.00 88.75 85 GLU A C 1
ATOM 680 O O . GLU A 1 85 ? -6.204 8.202 12.623 1.00 88.75 85 GLU A O 1
ATOM 685 N N . VAL A 1 86 ? -4.298 7.796 11.503 1.00 90.94 86 VAL A N 1
ATOM 686 C CA . VAL A 1 86 ? -4.693 8.489 10.270 1.00 90.94 86 VAL A CA 1
ATOM 687 C C . VAL A 1 86 ? -5.715 7.649 9.511 1.00 90.94 86 VAL A C 1
ATOM 689 O O . VAL A 1 86 ? -6.694 8.180 8.985 1.00 90.94 86 VAL A O 1
ATOM 692 N N . LEU A 1 87 ? -5.516 6.328 9.489 1.00 93.56 87 LEU A N 1
ATOM 693 C CA . LEU A 1 87 ? -6.373 5.395 8.761 1.00 93.56 87 LEU A CA 1
ATOM 694 C C . LEU A 1 87 ? -7.580 4.928 9.576 1.00 93.56 87 LEU A C 1
ATOM 696 O O . LEU A 1 87 ? -8.672 4.793 9.028 1.00 93.56 87 LEU A O 1
ATOM 700 N N . PHE A 1 88 ? -7.409 4.704 10.878 1.00 92.81 88 PHE A N 1
ATOM 701 C CA . PHE A 1 88 ? -8.395 4.023 11.713 1.00 92.81 88 PHE A CA 1
ATOM 702 C C . PHE A 1 88 ? -8.599 4.733 13.046 1.00 92.81 88 PHE A C 1
ATOM 704 O O . PHE A 1 88 ? -7.659 5.238 13.655 1.00 92.81 88 PHE A O 1
ATOM 711 N N . ASP A 1 89 ? -9.829 4.695 13.556 1.00 90.25 89 ASP A N 1
ATOM 712 C CA . ASP A 1 89 ? -10.046 4.993 14.970 1.00 90.25 89 ASP A CA 1
ATOM 713 C C . ASP A 1 89 ? -9.414 3.901 15.847 1.00 90.25 89 ASP A C 1
ATOM 715 O O . ASP A 1 89 ? -9.242 2.744 15.435 1.00 90.25 89 ASP A O 1
ATOM 719 N N . SER A 1 90 ? -9.119 4.254 17.099 1.00 87.69 90 SER A N 1
ATOM 720 C CA . SER A 1 90 ? -8.613 3.297 18.083 1.00 87.69 90 SER A CA 1
ATOM 721 C C . SER A 1 90 ? -9.543 2.084 18.205 1.00 87.69 90 SER A C 1
ATOM 723 O O . SER A 1 90 ? -10.757 2.218 18.366 1.00 87.69 90 SER A O 1
ATOM 725 N N . GLY A 1 91 ? -8.966 0.886 18.080 1.00 86.88 91 GLY A N 1
ATOM 726 C CA . GLY A 1 91 ? -9.694 -0.380 18.149 1.00 86.88 91 GLY A CA 1
ATOM 727 C C . GLY A 1 91 ? -10.613 -0.693 16.963 1.00 86.88 91 GLY A C 1
ATOM 728 O O . GLY A 1 91 ? -11.299 -1.711 17.010 1.00 86.88 91 GLY A O 1
ATOM 729 N N . LYS A 1 92 ? -10.646 0.130 15.908 1.00 90.62 92 LYS A N 1
ATOM 730 C CA . LYS A 1 92 ? -11.467 -0.125 14.714 1.00 90.62 92 LYS A CA 1
ATOM 731 C C . LYS A 1 92 ? -10.631 -0.591 13.526 1.00 90.62 92 LYS A C 1
ATOM 733 O O . LYS A 1 92 ? -9.447 -0.260 13.417 1.00 90.62 92 LYS A O 1
ATOM 738 N N . ALA A 1 93 ? -11.285 -1.338 12.641 1.00 93.44 93 ALA A N 1
ATOM 739 C CA . ALA A 1 93 ? -10.768 -1.723 11.329 1.00 93.44 93 ALA A CA 1
ATOM 740 C C . ALA A 1 93 ? -11.433 -0.956 10.174 1.00 93.44 93 ALA A C 1
ATOM 742 O O . ALA A 1 93 ? -10.922 -0.971 9.066 1.00 93.44 93 ALA A O 1
ATOM 743 N N . GLU A 1 94 ? -12.532 -0.244 10.425 1.00 94.81 94 GLU A N 1
ATOM 744 C CA . GLU A 1 94 ? -13.170 0.596 9.411 1.00 94.81 94 GLU A CA 1
ATOM 745 C C . GLU A 1 94 ? -12.317 1.837 9.117 1.00 94.81 94 GLU A C 1
ATOM 747 O O . GLU A 1 94 ? -11.898 2.549 10.038 1.00 94.81 94 GLU A O 1
ATOM 752 N N . LEU A 1 95 ? -12.077 2.094 7.830 1.00 96.00 95 LEU A N 1
ATOM 753 C CA . LEU A 1 95 ? -11.334 3.262 7.373 1.00 96.00 95 LEU A CA 1
ATOM 754 C C . LEU A 1 95 ? -12.070 4.559 7.716 1.00 96.00 95 LEU A C 1
ATOM 756 O O . LEU A 1 95 ? -13.253 4.737 7.422 1.00 96.00 95 LEU A O 1
ATOM 760 N N . ARG A 1 96 ? -11.337 5.515 8.285 1.00 96.00 96 ARG A N 1
ATOM 761 C CA . ARG A 1 96 ? -11.848 6.861 8.564 1.00 96.00 96 ARG A CA 1
ATOM 762 C C . ARG A 1 96 ? -12.135 7.589 7.253 1.00 96.00 96 ARG A C 1
ATOM 764 O O . ARG A 1 96 ? -11.345 7.508 6.317 1.00 96.00 96 ARG A O 1
ATOM 771 N N . GLN A 1 97 ? -13.188 8.402 7.211 1.00 95.38 97 GLN A N 1
ATOM 772 C CA . GLN A 1 97 ? -13.524 9.192 6.017 1.00 95.38 97 GLN A CA 1
ATOM 773 C C . GLN A 1 97 ? -12.361 10.053 5.477 1.00 95.38 97 GLN A C 1
ATOM 775 O O . GLN A 1 97 ? -12.098 9.998 4.276 1.00 95.38 97 GLN A O 1
ATOM 780 N N . PRO A 1 98 ? -11.592 10.777 6.319 1.00 91.06 98 PRO A N 1
ATOM 781 C CA . PRO A 1 98 ? -10.418 11.513 5.844 1.00 91.06 98 PRO A CA 1
ATOM 782 C C . PRO A 1 98 ? -9.345 10.632 5.184 1.00 91.06 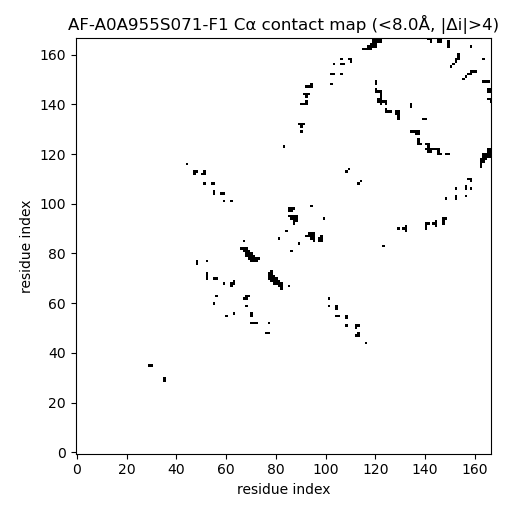98 PRO A C 1
ATOM 784 O O . PRO A 1 98 ? -8.677 11.083 4.258 1.00 91.06 98 PRO A O 1
ATOM 787 N N . SER A 1 99 ? -9.206 9.372 5.613 1.00 92.75 99 SER A N 1
ATOM 788 C CA . SER A 1 99 ? -8.176 8.453 5.110 1.00 92.75 99 SER A CA 1
ATOM 789 C C . SER A 1 99 ? -8.420 7.983 3.674 1.00 92.75 99 SER A C 1
ATOM 791 O O . SER A 1 99 ? -7.475 7.629 2.963 1.00 92.75 99 SER A O 1
ATOM 793 N N . LEU A 1 100 ? -9.677 8.024 3.219 1.00 96.50 100 LEU A N 1
ATOM 794 C CA . LEU A 1 100 ? -10.069 7.529 1.901 1.00 96.50 100 LEU A CA 1
ATOM 795 C C . LEU A 1 100 ? -9.385 8.318 0.779 1.00 96.50 100 LEU A C 1
ATOM 797 O O . LEU A 1 100 ? -8.916 7.730 -0.194 1.00 96.50 100 LEU A O 1
ATOM 801 N N . GLU A 1 101 ? -9.257 9.642 0.923 1.00 95.38 101 GLU A N 1
ATOM 802 C CA . GLU A 1 101 ? -8.556 10.462 -0.072 1.00 95.38 101 GLU A CA 1
ATOM 803 C C . GLU A 1 101 ? -7.048 10.179 -0.101 1.00 95.38 101 GLU A C 1
ATOM 805 O O . GLU A 1 101 ? -6.441 10.232 -1.177 1.00 95.38 101 GLU A O 1
ATOM 810 N N . THR A 1 102 ? -6.448 9.820 1.036 1.00 95.00 102 THR A N 1
ATOM 811 C CA . THR A 1 102 ? -5.038 9.423 1.111 1.00 95.00 102 THR A CA 1
ATOM 812 C C . THR A 1 102 ? -4.812 8.088 0.403 1.00 95.00 102 THR A C 1
ATOM 814 O O . THR A 1 102 ? -3.972 8.004 -0.496 1.00 95.00 102 THR A O 1
ATOM 817 N N . ILE A 1 103 ? -5.612 7.061 0.708 1.00 96.69 103 ILE A N 1
ATOM 818 C CA . ILE A 1 103 ? -5.483 5.738 0.069 1.00 96.69 103 ILE A CA 1
ATOM 819 C C . ILE A 1 103 ? -5.798 5.819 -1.433 1.00 96.69 103 ILE A C 1
ATOM 821 O O . ILE A 1 103 ? -5.097 5.224 -2.250 1.00 96.69 103 ILE A O 1
ATOM 825 N N . LYS A 1 104 ? -6.761 6.649 -1.842 1.00 97.69 104 LYS A N 1
ATOM 826 C CA . LYS A 1 104 ? -7.058 6.930 -3.258 1.00 97.69 104 LYS A CA 1
ATOM 827 C C . LYS A 1 104 ? -5.866 7.498 -4.032 1.00 97.69 104 LYS A C 1
ATOM 829 O O . LYS A 1 104 ? -5.735 7.273 -5.237 1.00 97.69 104 LYS A O 1
ATOM 834 N N . LYS A 1 105 ? -4.983 8.277 -3.393 1.00 97.25 105 LYS A N 1
ATOM 835 C CA . LYS A 1 105 ? -3.734 8.731 -4.036 1.00 97.25 105 LYS A CA 1
ATOM 836 C C . LYS A 1 105 ? -2.806 7.558 -4.327 1.00 97.25 105 LYS A C 1
ATOM 838 O O . LYS A 1 105 ? -2.246 7.535 -5.418 1.00 97.25 105 LYS A O 1
ATOM 843 N N . VAL A 1 106 ? -2.705 6.598 -3.409 1.00 97.56 106 VAL A N 1
ATOM 844 C CA . VAL A 1 106 ? -1.932 5.366 -3.615 1.00 97.56 106 VAL A CA 1
ATOM 845 C C . VAL A 1 106 ? -2.547 4.520 -4.721 1.00 97.56 106 VAL A C 1
ATOM 847 O O . VAL A 1 106 ? -1.844 4.164 -5.663 1.00 97.56 106 VAL A O 1
ATOM 850 N N . ALA A 1 107 ? -3.862 4.294 -4.680 1.00 97.62 107 ALA A N 1
ATOM 851 C CA . ALA A 1 107 ? -4.572 3.508 -5.687 1.00 97.62 107 ALA A CA 1
ATOM 852 C C . ALA A 1 107 ? -4.337 4.024 -7.117 1.00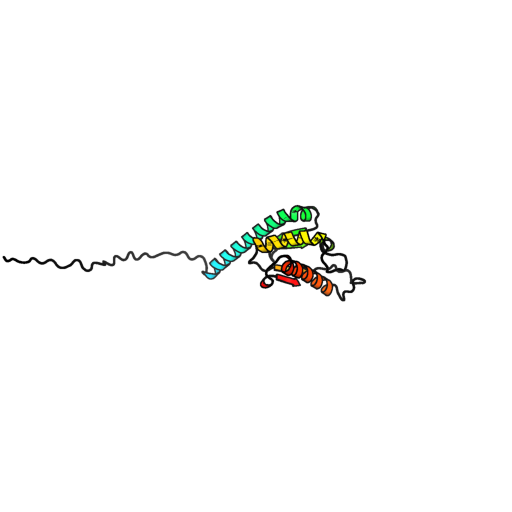 97.62 107 ALA A C 1
ATOM 854 O O . ALA A 1 107 ? -4.116 3.245 -8.041 1.00 97.62 107 ALA A O 1
ATOM 855 N N . ARG A 1 108 ? -4.289 5.353 -7.298 1.00 97.25 108 ARG A N 1
ATOM 856 C CA . ARG A 1 108 ? -3.942 5.957 -8.593 1.00 97.25 108 ARG A CA 1
ATOM 857 C C . ARG A 1 108 ? -2.567 5.518 -9.092 1.00 97.25 108 ARG A C 1
ATOM 859 O O . ARG A 1 108 ? -2.479 5.089 -10.234 1.00 97.25 108 ARG A O 1
ATOM 866 N N . VAL A 1 109 ? -1.534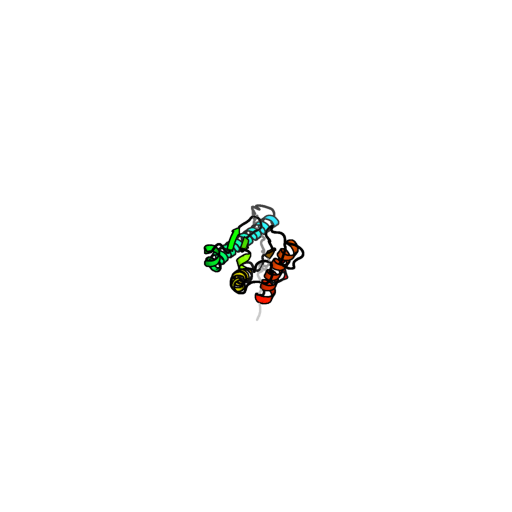 5.575 -8.252 1.00 97.38 109 VAL A N 1
ATOM 867 C CA . VAL A 1 109 ? -0.171 5.162 -8.637 1.00 97.38 109 VAL A CA 1
ATOM 868 C C . VAL A 1 109 ? -0.106 3.660 -8.924 1.00 97.38 109 VAL A C 1
ATOM 870 O O . VAL A 1 109 ? 0.558 3.251 -9.879 1.00 97.38 109 VAL A O 1
ATOM 873 N N . LEU A 1 110 ? -0.840 2.846 -8.155 1.00 97.06 110 LEU A N 1
ATOM 874 C CA . LEU A 1 110 ? -0.945 1.406 -8.398 1.00 97.06 110 LEU A CA 1
ATOM 875 C C . LEU A 1 110 ? -1.503 1.107 -9.795 1.00 97.06 110 LEU A C 1
ATOM 877 O O . LEU A 1 110 ? -0.959 0.260 -10.498 1.00 97.06 110 LEU A O 1
ATOM 881 N N . ASN A 1 111 ? -2.526 1.847 -10.222 1.00 96.56 111 ASN A N 1
ATOM 882 C CA . ASN A 1 111 ? -3.182 1.622 -11.510 1.00 96.56 111 ASN A CA 1
ATOM 883 C C . ASN A 1 111 ? -2.448 2.244 -12.705 1.00 96.56 111 ASN A C 1
ATOM 885 O O . ASN A 1 111 ? -2.601 1.765 -13.829 1.00 96.56 111 ASN A O 1
ATOM 889 N N . THR A 1 112 ? -1.664 3.307 -12.503 1.00 95.19 112 THR A N 1
ATOM 890 C CA . THR A 1 112 ? -0.993 4.013 -13.608 1.00 95.19 112 THR A CA 1
ATOM 891 C C . THR A 1 112 ? 0.463 3.620 -13.795 1.00 95.19 112 THR A C 1
ATOM 893 O O . THR A 1 112 ? 0.919 3.504 -14.932 1.00 95.19 112 THR A O 1
ATOM 896 N N . THR A 1 113 ? 1.200 3.438 -12.701 1.00 94.75 113 THR A N 1
ATOM 897 C CA . THR A 1 113 ? 2.671 3.458 -12.727 1.00 94.75 113 THR A CA 1
ATOM 898 C C . THR A 1 113 ? 3.266 2.085 -12.453 1.00 94.75 113 THR A C 1
ATOM 900 O O . THR A 1 113 ? 4.256 1.727 -13.081 1.00 94.75 113 THR A O 1
ATOM 903 N N . VAL A 1 114 ? 2.635 1.288 -11.585 1.00 93.25 114 VAL A N 1
ATOM 904 C CA . VAL A 1 114 ? 3.122 -0.048 -11.179 1.00 93.25 114 VAL A CA 1
ATOM 905 C C . VAL A 1 114 ? 2.087 -1.154 -11.383 1.00 93.25 114 VAL A C 1
ATOM 907 O O . VAL A 1 114 ? 2.078 -2.142 -10.653 1.00 93.25 114 VAL A O 1
ATOM 910 N N . LYS A 1 115 ? 1.240 -1.013 -12.409 1.00 93.12 115 LYS A N 1
ATOM 911 C CA . LYS A 1 115 ? 0.121 -1.920 -12.742 1.00 93.12 115 LYS A CA 1
ATOM 912 C C . LYS A 1 115 ? 0.489 -3.407 -12.873 1.00 93.12 115 LYS A C 1
ATOM 914 O O . LYS A 1 115 ? -0.389 -4.258 -12.764 1.00 93.12 115 LYS A O 1
ATOM 919 N N . ASP A 1 116 ? 1.770 -3.710 -13.091 1.00 90.19 116 ASP A N 1
ATOM 920 C CA . ASP A 1 116 ? 2.291 -5.060 -13.320 1.00 90.19 116 ASP A CA 1
ATOM 921 C C . ASP A 1 116 ? 3.049 -5.644 -12.097 1.00 90.19 116 ASP A C 1
ATOM 923 O O . ASP A 1 116 ? 3.489 -6.787 -12.153 1.00 90.19 116 ASP A O 1
ATOM 927 N N . LEU A 1 117 ? 3.205 -4.896 -10.987 1.00 91.69 117 LEU A N 1
ATOM 928 C CA . LEU A 1 117 ? 3.948 -5.327 -9.777 1.00 91.69 117 LEU A CA 1
ATOM 929 C C . LEU A 1 117 ? 3.056 -5.774 -8.612 1.00 91.69 117 LEU A C 1
ATOM 931 O O . LEU A 1 117 ? 2.215 -4.990 -8.213 1.00 91.69 117 LEU A O 1
ATOM 935 N N . ASP A 1 118 ? 3.254 -6.929 -7.987 1.00 94.81 118 ASP A N 1
ATOM 936 C CA . ASP A 1 118 ? 2.409 -7.352 -6.852 1.00 94.81 118 ASP A CA 1
ATOM 937 C C . ASP A 1 118 ? 2.386 -6.350 -5.672 1.00 94.81 118 ASP A C 1
ATOM 939 O O . ASP A 1 118 ? 3.364 -5.653 -5.390 1.00 94.81 118 ASP A O 1
ATOM 943 N N . VAL A 1 119 ? 1.251 -6.281 -4.971 1.00 96.00 119 VAL A N 1
ATOM 944 C CA . VAL A 1 119 ? 0.973 -5.364 -3.856 1.00 96.00 119 VAL A CA 1
ATOM 945 C C . VAL A 1 119 ? 0.625 -6.164 -2.605 1.00 96.00 119 VAL A C 1
ATOM 947 O O . VAL A 1 119 ? -0.357 -6.905 -2.576 1.00 96.00 119 VAL A O 1
ATOM 950 N N . GLY A 1 120 ? 1.405 -5.971 -1.544 1.00 96.50 120 GLY A N 1
ATOM 951 C CA . GLY A 1 120 ? 1.094 -6.473 -0.208 1.00 96.50 120 GLY A CA 1
ATOM 952 C C . GLY A 1 120 ? 0.549 -5.362 0.684 1.00 96.50 120 GLY A C 1
ATOM 953 O O . GLY A 1 120 ? 1.142 -4.286 0.766 1.00 96.50 120 GLY A O 1
ATOM 954 N N . VAL A 1 121 ? -0.564 -5.628 1.362 1.00 97.19 121 VAL A N 1
ATOM 955 C CA . VAL A 1 121 ? -1.124 -4.769 2.407 1.00 97.19 121 VAL A CA 1
ATOM 956 C C . VAL A 1 121 ? -0.915 -5.455 3.752 1.00 97.19 121 VAL A C 1
ATOM 958 O O . VAL A 1 121 ? -1.468 -6.521 4.000 1.00 97.19 121 VAL A O 1
ATOM 961 N N . GLU A 1 122 ? -0.120 -4.843 4.622 1.00 94.31 122 GLU A N 1
ATOM 962 C CA . GLU A 1 122 ? 0.206 -5.401 5.935 1.00 94.31 122 GLU A CA 1
ATOM 963 C C . GLU A 1 122 ? -0.460 -4.589 7.044 1.00 94.31 122 GLU A C 1
ATOM 965 O O . GLU A 1 122 ? -0.364 -3.358 7.092 1.00 94.31 122 GLU A O 1
ATOM 970 N N . GLY A 1 123 ? -1.143 -5.286 7.948 1.00 90.25 123 GLY A N 1
ATOM 971 C CA . GLY A 1 123 ? -1.710 -4.697 9.148 1.00 90.25 123 GLY A CA 1
ATOM 972 C C . GLY A 1 123 ? -0.719 -4.744 10.304 1.00 90.25 123 GLY A C 1
ATOM 973 O O . GLY A 1 123 ? -0.140 -5.786 10.602 1.00 90.25 123 GLY A O 1
ATOM 974 N N . HIS A 1 124 ? -0.589 -3.640 11.035 1.00 84.25 124 HIS A N 1
ATOM 975 C CA . HIS A 1 124 ? 0.144 -3.620 12.297 1.00 84.25 124 HIS A CA 1
ATOM 976 C C . HIS A 1 124 ? -0.741 -3.087 13.424 1.00 84.25 124 HIS A C 1
ATOM 978 O O . HIS A 1 124 ? -1.558 -2.177 13.245 1.00 84.25 124 HIS A O 1
ATOM 984 N N . THR A 1 125 ? -0.563 -3.654 14.608 1.00 77.81 125 THR A N 1
ATOM 985 C CA . THR A 1 125 ? -1.076 -3.115 15.867 1.00 77.81 125 THR A CA 1
ATOM 986 C C . THR A 1 125 ? 0.096 -2.840 16.794 1.00 77.81 125 THR A C 1
ATOM 988 O O . THR A 1 125 ? 1.187 -3.384 16.614 1.00 77.81 125 THR A O 1
ATOM 991 N N . ASP A 1 126 ? -0.138 -2.032 17.820 1.00 68.38 126 ASP A N 1
ATOM 992 C CA . ASP A 1 126 ? 0.793 -1.944 18.935 1.00 68.38 126 ASP A CA 1
ATOM 993 C C . ASP A 1 126 ? 0.771 -3.232 19.788 1.00 68.38 126 ASP A C 1
ATOM 995 O O . ASP A 1 126 ? 0.081 -4.219 19.504 1.00 68.38 126 ASP A O 1
ATOM 999 N N . ASN A 1 127 ? 1.591 -3.239 20.835 1.00 62.34 127 ASN A N 1
ATOM 1000 C CA . ASN A 1 127 ? 1.675 -4.313 21.820 1.00 62.34 127 ASN A CA 1
ATOM 1001 C C . ASN A 1 127 ? 0.718 -4.108 23.007 1.00 62.34 127 ASN A C 1
ATOM 1003 O O . ASN A 1 127 ? 0.810 -4.854 23.986 1.00 62.34 127 ASN A O 1
ATOM 1007 N N . VAL A 1 128 ? -0.184 -3.120 22.952 1.00 65.50 128 VAL A N 1
ATOM 1008 C CA . VAL A 1 128 ? -1.163 -2.902 24.013 1.00 65.50 128 VAL A CA 1
ATOM 1009 C C . VAL A 1 128 ? -2.217 -4.004 23.896 1.00 65.50 128 VAL A C 1
ATOM 1011 O O . VAL A 1 128 ? -2.836 -4.160 22.842 1.00 65.50 128 VAL A O 1
ATOM 1014 N N . PRO A 1 129 ? -2.435 -4.814 24.949 1.00 69.06 129 PRO A N 1
ATOM 1015 C CA . PRO A 1 129 ? -3.439 -5.863 24.893 1.00 69.06 129 PRO A CA 1
ATOM 1016 C C . PRO A 1 129 ? -4.823 -5.278 24.622 1.00 69.06 129 PRO A C 1
ATOM 1018 O O . PRO A 1 129 ? -5.226 -4.295 25.252 1.00 69.06 129 PRO A O 1
ATOM 1021 N N . ILE A 1 130 ? -5.575 -5.927 23.735 1.00 73.00 130 ILE A N 1
ATOM 1022 C CA . ILE A 1 130 ? -6.971 -5.581 23.485 1.00 73.00 130 ILE A CA 1
ATOM 1023 C C . ILE A 1 130 ? -7.771 -5.775 24.770 1.00 73.00 130 ILE A C 1
ATOM 1025 O O . ILE A 1 130 ? -7.893 -6.884 25.284 1.00 73.00 130 ILE A O 1
ATOM 1029 N N . LYS A 1 131 ? -8.304 -4.671 25.298 1.00 70.94 131 LYS A N 1
ATOM 1030 C CA . LYS A 1 131 ? -9.155 -4.676 26.498 1.00 70.94 131 LYS A CA 1
ATOM 1031 C C . LYS A 1 131 ? -10.600 -4.278 26.212 1.00 70.94 131 LYS A C 1
ATOM 1033 O O . LYS A 1 131 ? -11.493 -4.764 26.894 1.00 70.94 131 LYS A O 1
ATOM 1038 N N . TYR A 1 132 ? -10.832 -3.423 25.211 1.00 70.38 132 TYR A N 1
ATOM 1039 C CA . TYR A 1 132 ? -12.133 -2.766 25.004 1.00 70.38 132 TYR A CA 1
ATOM 1040 C C . TYR A 1 132 ? -12.607 -2.701 23.543 1.00 70.38 132 TYR A C 1
ATOM 1042 O O . TYR A 1 132 ? -13.610 -2.052 23.270 1.00 70.38 132 TYR A O 1
ATOM 1050 N N . SER A 1 133 ? -11.915 -3.339 22.594 1.00 71.62 133 SER A N 1
ATOM 1051 C CA . SER A 1 133 ? -12.188 -3.164 21.156 1.00 71.62 133 SER A CA 1
ATOM 1052 C C . SER A 1 133 ? -12.986 -4.299 20.500 1.00 71.62 133 SER A C 1
ATOM 1054 O O . SER A 1 133 ? -13.162 -4.289 19.290 1.00 71.62 133 SER A O 1
ATOM 1056 N N . GLY A 1 134 ? -13.501 -5.268 21.268 1.00 82.06 134 GLY A N 1
ATOM 1057 C CA . GLY A 1 134 ? -14.353 -6.357 20.756 1.00 82.06 134 GLY A CA 1
ATOM 1058 C C . GLY A 1 134 ? -13.627 -7.448 19.951 1.00 82.06 134 GLY A C 1
ATOM 1059 O O . GLY A 1 134 ? -14.203 -8.505 19.711 1.00 82.06 134 GLY A O 1
ATOM 1060 N N . TRP A 1 135 ? -12.362 -7.228 19.590 1.00 89.88 135 TRP A N 1
ATOM 1061 C CA . TRP A 1 135 ? -11.491 -8.206 18.938 1.00 89.88 135 TRP A CA 1
ATOM 1062 C C . TRP A 1 135 ? -10.914 -9.213 19.936 1.00 89.88 135 TRP A C 1
ATOM 1064 O O . TRP A 1 135 ? -10.623 -8.883 21.088 1.00 89.88 135 TRP A O 1
ATOM 1074 N N . LYS A 1 136 ? -10.677 -10.440 19.475 1.00 89.69 136 LYS A N 1
ATOM 1075 C CA . LYS A 1 136 ? -10.090 -11.534 20.260 1.00 89.69 136 LYS A CA 1
ATOM 1076 C C . LYS A 1 136 ? -8.582 -11.380 20.430 1.00 89.69 136 LYS A C 1
ATOM 1078 O O . LYS A 1 136 ? -8.024 -11.906 21.388 1.00 89.69 136 LYS A O 1
ATOM 1083 N N . SER A 1 137 ? -7.906 -10.715 19.491 1.00 89.62 137 SER A N 1
ATOM 1084 C CA . SER A 1 137 ? -6.458 -10.491 19.542 1.00 89.62 137 SER A CA 1
ATOM 1085 C C . SER A 1 137 ? -6.005 -9.337 18.646 1.00 89.62 137 SER A C 1
ATOM 1087 O O . SER A 1 137 ? -6.711 -8.939 17.721 1.00 89.62 137 SER A O 1
ATOM 1089 N N . ASN A 1 138 ? -4.786 -8.852 18.889 1.00 89.31 138 ASN A N 1
ATOM 1090 C CA . ASN A 1 138 ? -4.108 -7.882 18.028 1.00 89.31 138 ASN A CA 1
ATOM 1091 C C . ASN A 1 138 ? -3.898 -8.404 16.598 1.00 89.31 138 ASN A C 1
ATOM 1093 O O . ASN A 1 138 ? -4.049 -7.638 15.655 1.00 89.31 138 ASN A O 1
ATOM 1097 N N . TRP A 1 139 ? -3.672 -9.712 16.437 1.00 90.81 139 TRP A N 1
ATOM 1098 C CA . TRP A 1 139 ? -3.609 -10.364 15.126 1.00 90.81 139 TRP A CA 1
ATOM 1099 C C . TRP A 1 139 ? -4.929 -10.269 14.353 1.00 90.81 139 TRP A C 1
ATOM 1101 O O . TRP A 1 139 ? -4.934 -10.028 13.153 1.00 90.81 139 TRP A O 1
ATOM 1111 N N . GLU A 1 140 ? -6.066 -10.422 15.038 1.00 91.94 140 GLU A N 1
ATOM 1112 C CA . GLU A 1 140 ? -7.381 -10.305 14.393 1.00 91.94 140 GLU A CA 1
ATOM 1113 C C . GLU A 1 140 ? -7.632 -8.864 13.925 1.00 91.94 140 GLU A C 1
ATOM 1115 O O . GLU A 1 140 ? -8.073 -8.646 12.798 1.00 91.94 140 GLU A O 1
ATOM 1120 N N . LEU A 1 141 ? -7.279 -7.875 14.756 1.00 91.94 141 LEU A N 1
ATOM 1121 C CA . LEU A 1 141 ? -7.402 -6.461 14.403 1.00 91.94 141 LEU A CA 1
ATOM 1122 C C . LEU A 1 141 ? -6.453 -6.058 13.261 1.00 91.94 141 LEU A C 1
ATOM 1124 O O . LEU A 1 141 ? -6.870 -5.322 12.365 1.00 91.94 141 LEU A O 1
ATOM 1128 N N . SER A 1 142 ? -5.195 -6.513 13.265 1.00 93.00 142 SER A N 1
ATOM 1129 C CA . SER A 1 142 ? -4.246 -6.200 12.188 1.00 93.00 142 SER A CA 1
ATOM 1130 C C . SER A 1 142 ? -4.727 -6.751 10.850 1.00 93.00 142 SER A C 1
ATOM 1132 O O . SER A 1 142 ? -4.817 -5.996 9.883 1.00 93.00 142 SER A O 1
ATOM 1134 N N . THR A 1 143 ? -5.120 -8.025 10.807 1.00 94.88 143 THR A N 1
ATOM 1135 C CA . THR A 1 143 ? -5.595 -8.655 9.570 1.00 94.88 143 THR A CA 1
ATOM 1136 C C . THR A 1 143 ? -6.897 -8.014 9.083 1.00 94.88 143 THR A C 1
ATOM 1138 O O . THR A 1 143 ? -7.044 -7.766 7.889 1.00 94.88 143 THR A O 1
ATOM 1141 N N . ALA A 1 144 ? -7.817 -7.643 9.984 1.00 95.25 144 ALA A N 1
ATOM 1142 C CA . ALA A 1 144 ? -9.035 -6.923 9.603 1.00 95.25 144 ALA A CA 1
ATOM 1143 C C . ALA A 1 144 ? -8.749 -5.530 9.005 1.00 95.25 144 ALA A C 1
ATOM 1145 O O . ALA A 1 144 ? -9.413 -5.112 8.055 1.00 95.25 144 ALA A O 1
ATOM 1146 N N . ARG A 1 145 ? -7.747 -4.810 9.526 1.00 95.56 145 ARG A N 1
ATOM 1147 C CA . ARG A 1 145 ? -7.306 -3.515 8.977 1.00 95.56 145 ARG A CA 1
ATOM 1148 C C . ARG A 1 145 ? -6.674 -3.662 7.598 1.00 95.56 145 ARG A C 1
ATOM 1150 O O . ARG A 1 145 ? -7.001 -2.886 6.700 1.00 95.56 145 ARG A O 1
ATOM 1157 N N . ALA A 1 146 ? -5.804 -4.657 7.428 1.00 97.44 146 ALA A N 1
ATOM 1158 C CA . ALA A 1 146 ? -5.198 -4.962 6.138 1.00 97.44 146 ALA A CA 1
ATOM 1159 C C . ALA A 1 146 ? -6.273 -5.290 5.091 1.00 97.44 146 ALA A C 1
ATOM 1161 O O . ALA A 1 146 ? -6.262 -4.738 3.990 1.00 97.44 146 ALA A O 1
ATOM 1162 N N . LEU A 1 147 ? -7.254 -6.116 5.473 1.00 97.19 147 LEU A N 1
ATOM 1163 C CA . LEU A 1 147 ? -8.381 -6.468 4.617 1.00 97.19 147 LEU A CA 1
ATOM 1164 C C . LEU A 1 147 ? -9.217 -5.241 4.235 1.00 97.19 147 LEU A C 1
ATOM 1166 O O . LEU A 1 147 ? -9.520 -5.068 3.064 1.00 97.19 147 LEU A O 1
ATOM 1170 N N . SER A 1 148 ? -9.508 -4.345 5.181 1.00 97.38 148 SER A N 1
ATOM 1171 C CA . SER A 1 148 ? -10.301 -3.135 4.908 1.00 97.38 148 SER A CA 1
ATOM 1172 C C . SER A 1 148 ? -9.629 -2.204 3.888 1.00 97.38 148 SER A C 1
ATOM 1174 O O . SER A 1 148 ? -10.296 -1.601 3.048 1.00 97.38 148 SER A O 1
ATOM 1176 N N . VAL A 1 149 ? -8.295 -2.095 3.926 1.00 97.75 149 VAL A N 1
ATOM 1177 C CA . VAL A 1 149 ? -7.529 -1.347 2.915 1.00 97.75 149 VAL A CA 1
ATOM 1178 C C . VAL A 1 149 ? -7.550 -2.070 1.569 1.00 97.75 149 VAL A C 1
ATOM 1180 O O . VAL A 1 149 ? -7.762 -1.420 0.547 1.00 97.75 149 VAL A O 1
ATOM 1183 N N . LEU A 1 150 ? -7.361 -3.393 1.553 1.00 97.81 150 LEU A N 1
ATOM 1184 C CA . LEU A 1 150 ? -7.428 -4.193 0.328 1.00 97.81 150 LEU A CA 1
ATOM 1185 C C . LEU A 1 150 ? -8.796 -4.065 -0.350 1.00 97.81 150 LEU A C 1
ATOM 1187 O O . LEU A 1 150 ? -8.848 -3.744 -1.534 1.00 97.81 150 LEU A O 1
ATOM 1191 N N . GLU A 1 151 ? -9.885 -4.261 0.393 1.00 97.88 151 GLU A N 1
ATOM 1192 C CA . GLU A 1 151 ? -11.259 -4.125 -0.105 1.00 97.88 151 GLU A CA 1
ATOM 1193 C C . GLU A 1 151 ? -11.490 -2.726 -0.675 1.00 97.88 151 GLU A C 1
ATOM 1195 O O . GLU A 1 151 ? -12.033 -2.578 -1.765 1.00 97.88 151 GLU A O 1
ATOM 1200 N N . PHE A 1 152 ? -11.002 -1.680 -0.005 1.00 98.00 152 PHE A N 1
ATOM 1201 C CA . PHE A 1 152 ? -11.109 -0.324 -0.532 1.00 98.00 152 PHE A CA 1
ATOM 1202 C C . PHE A 1 152 ? -10.340 -0.132 -1.851 1.00 98.00 152 PHE A C 1
ATOM 1204 O O . PHE A 1 152 ? -10.850 0.506 -2.775 1.00 98.00 152 PHE A O 1
ATOM 1211 N N . LEU A 1 153 ? -9.131 -0.689 -1.974 1.00 98.12 153 LEU A N 1
ATOM 1212 C CA . LEU A 1 153 ? -8.343 -0.623 -3.210 1.00 98.12 153 LEU A CA 1
ATOM 1213 C C . LEU A 1 153 ? -9.026 -1.364 -4.368 1.00 98.12 153 LEU A C 1
ATOM 1215 O O . LEU A 1 153 ? -9.099 -0.829 -5.475 1.00 98.12 153 LEU A O 1
ATOM 1219 N N . VAL A 1 154 ? -9.533 -2.569 -4.114 1.00 98.00 154 VAL A N 1
ATOM 1220 C CA . VAL A 1 154 ? -10.161 -3.416 -5.136 1.00 98.00 154 VAL A CA 1
ATOM 1221 C C . VAL A 1 154 ? -11.549 -2.885 -5.499 1.00 98.00 154 VAL A C 1
ATOM 1223 O O . VAL A 1 154 ? -11.801 -2.558 -6.656 1.00 98.00 154 VAL A O 1
ATOM 1226 N N . ASP A 1 155 ? -12.434 -2.718 -4.517 1.00 97.69 155 ASP A N 1
ATOM 1227 C CA . ASP A 1 155 ? -13.859 -2.475 -4.760 1.00 97.69 155 ASP A CA 1
ATOM 1228 C C . ASP A 1 155 ? -14.182 -1.018 -5.104 1.00 97.69 155 ASP A C 1
ATOM 1230 O O . ASP A 1 155 ? -15.225 -0.740 -5.702 1.00 97.69 155 ASP A O 1
ATOM 1234 N N . LYS A 1 156 ? -13.351 -0.060 -4.665 1.00 97.69 156 LYS A N 1
ATOM 1235 C CA . LYS A 1 156 ? -13.593 1.381 -4.890 1.00 97.69 156 LYS A CA 1
ATOM 1236 C C . LYS A 1 156 ? -12.649 2.011 -5.899 1.00 97.69 156 LYS A C 1
ATOM 1238 O O . LYS A 1 156 ? -12.950 3.100 -6.394 1.00 97.69 156 LYS A O 1
ATOM 1243 N N . HIS A 1 157 ? -11.518 1.371 -6.179 1.00 97.50 157 HIS A N 1
ATOM 1244 C CA . HIS A 1 157 ? -10.481 1.934 -7.036 1.00 97.50 157 HIS A CA 1
ATOM 1245 C C . HIS A 1 157 ? -9.952 0.975 -8.101 1.00 97.50 157 HIS A C 1
ATOM 1247 O O . HIS A 1 157 ? -8.965 1.314 -8.749 1.00 97.50 157 HIS A O 1
ATOM 1253 N N . ASP A 1 158 ? -10.613 -0.161 -8.328 1.00 96.94 158 ASP A N 1
ATOM 1254 C CA . ASP A 1 158 ? -10.359 -1.054 -9.462 1.00 96.94 158 ASP A CA 1
ATOM 1255 C C . ASP A 1 158 ? -8.906 -1.556 -9.547 1.00 96.94 158 ASP A C 1
ATOM 1257 O O . ASP A 1 158 ? -8.386 -1.813 -10.636 1.00 96.94 158 ASP A O 1
ATOM 1261 N N . VAL A 1 159 ? -8.219 -1.688 -8.405 1.00 97.25 159 VAL A N 1
ATOM 1262 C CA . VAL A 1 159 ? -6.927 -2.383 -8.383 1.00 97.25 159 VAL A CA 1
ATOM 1263 C C . VAL A 1 159 ? -7.191 -3.866 -8.638 1.00 97.25 159 VAL A C 1
ATOM 1265 O O . VAL A 1 159 ? -8.011 -4.471 -7.951 1.00 97.25 159 VAL A O 1
ATOM 1268 N N . ASP A 1 160 ? -6.510 -4.457 -9.628 1.00 97.31 160 ASP A N 1
ATOM 1269 C CA . ASP A 1 160 ? -6.743 -5.857 -10.012 1.00 97.31 160 ASP A CA 1
ATOM 1270 C C . ASP A 1 160 ? -6.563 -6.790 -8.792 1.00 97.31 160 ASP A C 1
ATOM 1272 O O . ASP A 1 160 ? -5.475 -6.845 -8.214 1.00 97.31 160 ASP A O 1
ATOM 1276 N N . PRO A 1 161 ? -7.592 -7.550 -8.379 1.00 96.56 161 PRO A N 1
ATOM 1277 C CA . PRO A 1 161 ? -7.508 -8.409 -7.201 1.00 96.56 161 PRO A CA 1
ATOM 1278 C C . PRO A 1 161 ? -6.458 -9.521 -7.332 1.00 96.56 161 PRO A C 1
ATOM 1280 O O . PRO A 1 161 ? -6.024 -10.072 -6.325 1.00 96.56 161 PRO A O 1
ATOM 1283 N N . LYS A 1 162 ? -6.006 -9.862 -8.548 1.00 96.81 162 LYS A N 1
ATOM 1284 C CA . LYS A 1 162 ? -4.982 -10.901 -8.762 1.00 96.81 162 LYS A CA 1
ATOM 1285 C C . LYS A 1 162 ? -3.581 -10.492 -8.312 1.00 96.81 162 LYS A C 1
ATOM 1287 O O . LYS A 1 162 ? -2.738 -11.368 -8.149 1.00 96.81 162 LYS A O 1
ATOM 1292 N N . ARG A 1 163 ? -3.338 -9.190 -8.142 1.0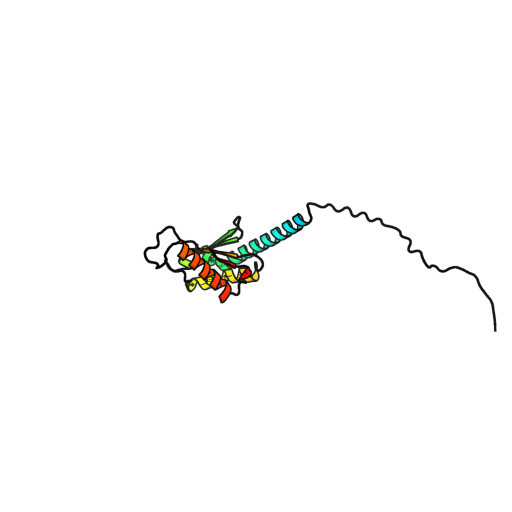0 95.44 163 ARG A N 1
ATOM 1293 C CA . ARG A 1 163 ? -2.038 -8.603 -7.765 1.00 95.44 163 ARG A CA 1
ATOM 1294 C C . ARG A 1 163 ? -2.033 -8.038 -6.345 1.00 95.44 163 ARG A C 1
ATOM 1296 O O . ARG A 1 163 ? -1.051 -7.406 -5.978 1.00 95.44 163 ARG A O 1
ATOM 1303 N N . VAL A 1 164 ? -3.106 -8.189 -5.562 1.00 96.12 164 VAL A N 1
ATOM 1304 C CA . VAL A 1 164 ? -3.195 -7.625 -4.203 1.00 96.12 164 VAL A CA 1
ATOM 1305 C C . VAL A 1 164 ? -3.436 -8.726 -3.178 1.00 96.12 164 VAL A C 1
ATOM 1307 O O . VAL A 1 164 ? -4.349 -9.534 -3.327 1.00 96.12 164 VAL A O 1
ATOM 1310 N N . GLY A 1 165 ? -2.634 -8.738 -2.114 1.00 96.12 165 GLY A N 1
ATOM 1311 C CA . GLY A 1 165 ? -2.820 -9.598 -0.946 1.00 96.12 165 GLY A CA 1
ATOM 1312 C C . GLY A 1 165 ? -2.819 -8.795 0.354 1.00 96.12 165 GLY A C 1
ATOM 1313 O O . GLY A 1 165 ? -2.227 -7.718 0.413 1.00 96.12 165 GLY A O 1
ATOM 1314 N N . ALA A 1 166 ? -3.478 -9.318 1.390 1.00 94.81 166 ALA A N 1
ATOM 1315 C CA . ALA A 1 166 ? -3.520 -8.718 2.723 1.00 94.81 166 ALA A CA 1
ATOM 1316 C C . ALA A 1 166 ? -3.090 -9.722 3.799 1.00 94.81 166 ALA A C 1
ATOM 1318 O O . ALA A 1 166 ? -3.492 -10.888 3.746 1.00 94.81 166 ALA A O 1
ATOM 1319 N N . THR A 1 167 ? -2.305 -9.257 4.773 1.00 85.06 167 THR A N 1
ATOM 1320 C CA . THR A 1 167 ? -1.830 -10.043 5.927 1.00 85.06 167 THR A CA 1
ATOM 1321 C C . THR A 1 167 ? -1.879 -9.238 7.217 1.00 85.06 167 THR A C 1
ATOM 1323 O O . THR A 1 167 ? -1.402 -8.079 7.197 1.00 85.06 167 THR A O 1
#

Foldseek 3Di:
DDDDDDDDDDDPDDDPPPPDPVVPDDDPDDDDPVVVVVVVVVVVLLVLLVVLLVQLCVLCVVCVVVVQWDWDQDPVGIDIDGDVVQQDDVLDLAGDPNCLSSLLSNLVSCVPRVLPAAEEQWFADDPPFDDDNPDPGRVRSRQSNSVNSLCSSCVVRPRPNVRYDYD

Radius of gyration: 32.01 Å; Cα contacts (8 Å, |Δi|>4): 169; chains: 1; bounding box: 46×37×125 Å

Sequence (167 aa):
MIKSFKAFFLPILLLILVMSASSCTVIFQKGRRVDVEKISKLKSELTDLERAKAELENRLRREIDDSEVKVEMLERGLVITFVAEVLFDSGKAELRQPSLETIKKVARVLNTTVKDLDVGVEGHTDNVPIKYSGWKSNWELSTARALSVLEFLVDKHDVDPKRVGAT

Secondary structure (DSSP, 8-state):
------------------------------S-HHHHHHHHHHHHHHHHHHHHHHHHHHHTHHHHHTTSEEEEEETTEEEEEE-HHHHB-TT--SBPHHHHHHHHHHHHHHHHTSTTS-EEE-----SS--SSSS-S-HHHHHHHHHHHHHHHHHHHH---GGGEEE-

Mean predicted aligned error: 10.83 Å

pLDDT: mean 84.74, std 17.97, range [37.0, 98.31]